Protein AF-A0A838MH02-F1 (afdb_monomer_lite)

Structure (mmCIF, N/CA/C/O backbone):
data_AF-A0A838MH02-F1
#
_entry.id   AF-A0A838MH02-F1
#
loop_
_atom_site.group_PDB
_atom_site.id
_atom_site.type_symbol
_atom_site.label_atom_id
_atom_site.label_alt_id
_atom_site.label_comp_id
_atom_site.label_asym_id
_atom_site.label_entity_id
_atom_site.label_seq_id
_atom_site.pdbx_PDB_ins_code
_atom_site.Cartn_x
_atom_site.Cartn_y
_atom_site.Cartn_z
_atom_site.occupancy
_atom_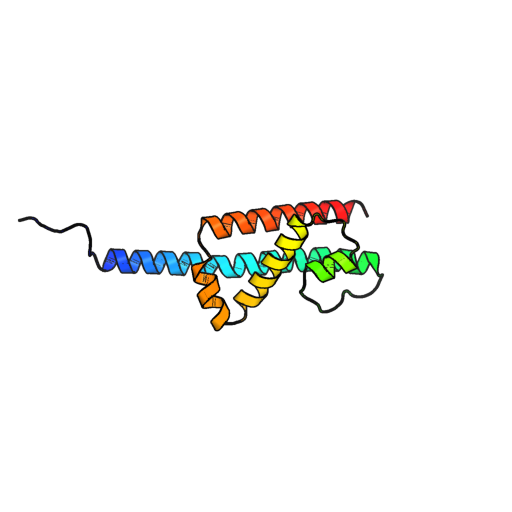site.B_iso_or_equiv
_atom_site.auth_seq_id
_atom_site.auth_comp_id
_atom_site.auth_asym_id
_atom_site.auth_atom_id
_atom_site.pdbx_PDB_model_num
ATOM 1 N N . MET A 1 1 ? 43.563 -6.288 -40.393 1.00 43.94 1 MET A N 1
ATOM 2 C CA . MET A 1 1 ? 43.308 -6.189 -38.936 1.00 43.94 1 MET A CA 1
ATOM 3 C C . MET A 1 1 ? 42.548 -4.903 -38.630 1.00 43.94 1 MET A C 1
ATOM 5 O O . MET A 1 1 ? 42.889 -3.865 -39.173 1.00 43.94 1 MET A O 1
ATOM 9 N N . SER A 1 2 ? 41.554 -4.997 -37.742 1.00 50.75 2 SER A N 1
ATOM 10 C CA . SER A 1 2 ? 40.758 -3.913 -37.134 1.00 50.75 2 SER A CA 1
ATOM 11 C C . SER A 1 2 ? 39.737 -3.167 -38.014 1.00 50.75 2 SER A C 1
ATOM 13 O O . SER A 1 2 ? 40.073 -2.336 -38.848 1.00 50.75 2 SER A O 1
ATOM 15 N N . LYS A 1 3 ? 38.455 -3.442 -37.744 1.00 36.81 3 LYS A N 1
ATOM 16 C CA . LYS A 1 3 ? 37.437 -2.449 -37.344 1.00 36.81 3 LYS A CA 1
ATOM 17 C C . LYS A 1 3 ? 36.197 -3.204 -36.847 1.00 36.81 3 LYS A C 1
ATOM 19 O O . LYS A 1 3 ? 35.158 -3.260 -37.491 1.00 36.81 3 LYS A O 1
ATOM 24 N N . TRP A 1 4 ? 36.334 -3.827 -35.674 1.00 37.66 4 TRP A N 1
ATOM 25 C CA . TRP A 1 4 ? 35.183 -4.224 -34.862 1.00 37.66 4 TRP A CA 1
ATOM 26 C C . TRP A 1 4 ? 34.572 -2.944 -34.290 1.00 37.66 4 TRP A C 1
ATOM 28 O O . TRP A 1 4 ? 34.994 -2.440 -33.252 1.00 37.66 4 TRP A O 1
ATOM 38 N N . THR A 1 5 ? 33.614 -2.375 -35.013 1.00 43.41 5 THR A N 1
ATOM 39 C CA . THR A 1 5 ? 32.820 -1.239 -34.554 1.00 43.41 5 THR A CA 1
ATOM 40 C C . THR A 1 5 ? 32.014 -1.649 -33.325 1.00 43.41 5 THR A C 1
ATOM 42 O O . THR A 1 5 ? 31.142 -2.522 -33.373 1.00 43.41 5 THR A O 1
ATOM 45 N N . ILE A 1 6 ? 32.331 -1.006 -32.207 1.00 52.16 6 ILE A N 1
ATOM 46 C CA . ILE A 1 6 ? 31.594 -1.032 -30.948 1.00 52.16 6 ILE A CA 1
ATOM 47 C C . ILE A 1 6 ? 30.184 -0.502 -31.246 1.00 52.16 6 ILE A C 1
ATOM 49 O O . ILE A 1 6 ? 29.985 0.698 -31.363 1.00 52.16 6 ILE A O 1
ATOM 53 N N . GLY A 1 7 ? 29.204 -1.386 -31.446 1.00 51.53 7 GLY A N 1
ATOM 54 C CA . GLY A 1 7 ? 27.826 -0.940 -31.694 1.00 51.53 7 GLY A CA 1
ATOM 55 C C . GLY A 1 7 ? 26.795 -2.026 -31.990 1.00 51.53 7 GLY A C 1
ATOM 56 O O . GLY A 1 7 ? 25.616 -1.822 -31.720 1.00 51.53 7 GLY A O 1
ATOM 57 N N . ASN A 1 8 ? 27.199 -3.203 -32.483 1.00 57.38 8 ASN A N 1
ATOM 58 C CA . ASN A 1 8 ? 26.223 -4.183 -32.978 1.00 57.38 8 ASN A CA 1
ATOM 59 C C . ASN A 1 8 ? 26.536 -5.640 -32.601 1.00 57.38 8 ASN A C 1
ATOM 61 O O . ASN A 1 8 ? 26.283 -6.549 -33.379 1.00 57.38 8 ASN A O 1
ATOM 65 N N . ASN A 1 9 ? 27.080 -5.886 -31.403 1.00 76.38 9 ASN A N 1
ATOM 66 C CA . ASN A 1 9 ? 27.297 -7.255 -30.928 1.00 76.38 9 ASN A CA 1
ATOM 67 C C . ASN A 1 9 ? 25.940 -7.899 -30.532 1.00 76.38 9 ASN A C 1
ATOM 69 O O . ASN A 1 9 ? 25.333 -7.466 -29.542 1.00 76.38 9 ASN A O 1
ATOM 73 N N . PRO A 1 10 ? 25.450 -8.919 -31.265 1.00 76.50 10 PRO A N 1
ATOM 74 C CA . PRO A 1 10 ? 24.146 -9.536 -31.016 1.00 76.50 10 PRO A CA 1
ATOM 75 C C . PRO A 1 10 ? 24.075 -10.227 -29.648 1.00 76.50 10 PRO A C 1
ATOM 77 O O . PRO A 1 10 ? 23.032 -10.175 -28.998 1.00 76.50 10 PRO A O 1
ATOM 80 N N . LEU A 1 11 ? 25.190 -10.764 -29.139 1.00 76.25 11 LEU A N 1
ATOM 81 C CA . LEU A 1 11 ? 25.261 -11.358 -27.800 1.00 76.25 11 LEU A CA 1
ATOM 82 C C . LEU A 1 11 ? 25.079 -10.303 -26.705 1.00 76.25 11 LEU A C 1
ATOM 84 O O . LEU A 1 11 ? 24.359 -10.548 -25.741 1.00 76.25 11 LEU A O 1
ATOM 88 N N . LYS A 1 12 ? 25.646 -9.096 -26.870 1.00 71.31 12 LYS A N 1
ATOM 89 C CA . LYS A 1 12 ? 25.397 -7.979 -25.936 1.00 71.31 12 LYS A CA 1
ATOM 90 C C . LYS A 1 12 ? 23.921 -7.567 -25.931 1.00 71.31 12 LYS A C 1
ATOM 92 O O . LYS A 1 12 ? 23.385 -7.301 -24.858 1.00 71.31 12 LYS A O 1
ATOM 97 N N . LYS A 1 13 ? 23.246 -7.559 -27.089 1.00 69.31 13 LYS A N 1
ATOM 98 C CA . LYS A 1 13 ? 21.795 -7.292 -27.181 1.00 69.31 13 LYS A CA 1
ATOM 99 C C . LYS A 1 13 ? 20.965 -8.383 -26.494 1.00 69.31 13 LYS A C 1
ATOM 101 O O . LYS A 1 13 ? 20.034 -8.054 -25.762 1.00 69.31 13 LYS A O 1
ATOM 106 N N . ILE A 1 14 ? 21.313 -9.657 -26.686 1.00 77.25 14 ILE A N 1
ATOM 107 C CA . ILE A 1 14 ? 20.639 -10.794 -26.037 1.00 77.25 14 ILE A CA 1
ATOM 108 C C . ILE A 1 14 ? 20.834 -10.741 -24.516 1.00 77.25 14 ILE A C 1
ATOM 110 O O . ILE A 1 14 ? 19.852 -10.774 -23.782 1.00 77.25 14 ILE A O 1
ATOM 114 N N . LEU A 1 15 ? 22.066 -10.558 -24.034 1.00 69.81 15 LEU A N 1
ATOM 115 C CA . LEU A 1 15 ? 22.373 -10.418 -22.604 1.00 69.81 15 LEU A CA 1
ATOM 116 C C . LEU A 1 15 ? 21.641 -9.237 -21.956 1.00 69.81 15 LEU A C 1
ATOM 118 O O . LEU A 1 15 ? 21.149 -9.354 -20.836 1.00 69.81 15 LEU A O 1
ATOM 122 N N . MET A 1 16 ? 21.537 -8.107 -22.657 1.00 68.00 16 MET A N 1
ATOM 123 C CA . MET A 1 16 ? 20.805 -6.937 -22.172 1.00 68.00 16 MET A CA 1
ATOM 124 C C . MET A 1 16 ? 19.297 -7.215 -22.070 1.00 68.00 16 MET A C 1
ATOM 126 O O . MET A 1 16 ? 18.683 -6.864 -21.064 1.00 68.00 16 MET A O 1
ATOM 130 N N . ARG A 1 17 ? 18.712 -7.920 -23.051 1.00 70.12 17 ARG A N 1
ATOM 131 C CA . ARG A 1 17 ? 17.310 -8.372 -23.002 1.00 70.12 17 ARG A CA 1
ATOM 132 C C . ARG A 1 17 ? 17.065 -9.391 -21.891 1.00 70.12 17 ARG A C 1
ATOM 134 O O . ARG A 1 17 ? 16.071 -9.270 -21.187 1.00 70.12 17 ARG A O 1
ATOM 141 N N . LEU A 1 18 ? 17.968 -10.352 -21.696 1.00 70.56 18 LEU A N 1
ATOM 142 C CA . LEU A 1 18 ? 17.864 -11.346 -20.623 1.00 70.56 18 LEU A CA 1
ATOM 143 C C . LEU A 1 18 ? 17.931 -10.688 -19.241 1.00 70.56 18 LEU A C 1
ATOM 145 O O . LEU A 1 18 ? 17.086 -10.973 -18.398 1.00 70.56 18 LEU A O 1
ATOM 149 N N . LYS A 1 19 ? 18.864 -9.748 -19.022 1.00 66.31 19 LYS A N 1
ATOM 150 C CA . LYS A 1 19 ? 18.922 -8.959 -17.778 1.00 66.31 19 LYS A CA 1
ATOM 151 C C . LYS A 1 19 ? 17.641 -8.157 -17.547 1.00 66.31 19 LYS A C 1
ATOM 153 O O . LYS A 1 19 ? 17.135 -8.142 -16.431 1.00 66.31 19 LYS A O 1
ATOM 158 N N . PHE A 1 20 ? 17.101 -7.530 -18.591 1.00 67.94 20 PHE A N 1
ATOM 159 C CA . PHE A 1 20 ? 15.838 -6.792 -18.524 1.00 67.94 20 PHE A CA 1
ATOM 160 C C . PHE A 1 20 ? 14.664 -7.701 -18.127 1.00 67.94 20 PHE A C 1
ATOM 162 O O . PHE A 1 20 ? 13.939 -7.377 -17.191 1.00 67.94 20 PHE A O 1
ATOM 169 N N . TYR A 1 21 ? 14.532 -8.875 -18.756 1.00 68.94 21 TYR A N 1
ATOM 170 C CA . TYR A 1 21 ? 13.507 -9.866 -18.410 1.00 68.94 21 TYR A CA 1
ATOM 171 C C . TYR A 1 21 ? 13.645 -10.390 -16.976 1.00 68.94 21 TYR A C 1
ATOM 173 O O . TYR A 1 21 ? 12.644 -10.477 -16.268 1.00 68.94 21 TYR A O 1
ATOM 181 N N . LEU A 1 22 ? 14.867 -10.698 -16.529 1.00 63.97 22 LEU A N 1
ATOM 182 C CA . LEU A 1 22 ? 15.115 -11.208 -15.178 1.00 63.97 22 LEU A CA 1
ATOM 183 C C . LEU A 1 22 ? 14.736 -10.173 -14.107 1.00 63.97 22 LEU A C 1
ATOM 185 O O . LEU A 1 22 ? 14.077 -10.507 -13.127 1.00 63.97 22 LEU A O 1
ATOM 189 N N . ILE A 1 23 ? 15.106 -8.906 -14.322 1.00 64.94 23 ILE A N 1
ATOM 190 C CA . ILE A 1 23 ? 14.772 -7.797 -13.420 1.00 64.94 23 ILE A CA 1
ATOM 191 C C . ILE A 1 23 ? 13.255 -7.606 -13.372 1.00 64.94 23 ILE A C 1
ATOM 193 O O . ILE A 1 23 ? 12.657 -7.598 -12.299 1.00 64.94 23 ILE A O 1
ATOM 197 N N . ILE A 1 24 ? 12.610 -7.526 -14.531 1.00 64.12 24 ILE A N 1
ATOM 198 C CA . ILE A 1 24 ? 11.171 -7.278 -14.636 1.00 64.12 24 ILE A CA 1
ATOM 199 C C . ILE A 1 24 ? 10.332 -8.411 -14.043 1.00 64.12 24 ILE A C 1
ATOM 201 O O . ILE A 1 24 ? 9.284 -8.155 -13.444 1.00 64.12 24 ILE A O 1
ATOM 205 N N . SER A 1 25 ? 10.800 -9.654 -14.168 1.00 68.75 25 SER A N 1
ATOM 206 C CA . SER A 1 25 ? 10.131 -10.818 -13.590 1.00 68.75 25 SER A CA 1
ATOM 207 C C . SER A 1 25 ? 10.035 -10.754 -12.061 1.00 68.75 25 SER A C 1
ATOM 209 O O . SER A 1 25 ? 9.152 -11.389 -11.492 1.00 68.75 25 SER A O 1
ATOM 211 N N . ILE A 1 26 ? 10.904 -9.986 -11.393 1.00 70.00 26 ILE A N 1
ATOM 212 C CA . ILE A 1 26 ? 10.945 -9.863 -9.926 1.00 70.00 26 ILE A CA 1
ATOM 213 C C . ILE A 1 26 ? 10.132 -8.651 -9.437 1.00 70.00 26 ILE A C 1
ATOM 215 O O . ILE A 1 26 ? 9.559 -8.675 -8.347 1.00 70.00 26 ILE A O 1
ATOM 219 N N . MET A 1 27 ? 10.024 -7.597 -10.251 1.00 76.75 27 MET A N 1
ATOM 220 C CA . MET A 1 27 ? 9.422 -6.320 -9.841 1.00 76.75 27 MET A CA 1
ATOM 221 C C . MET A 1 27 ? 7.906 -6.375 -9.650 1.00 76.75 27 MET A C 1
ATOM 223 O O . MET A 1 27 ? 7.389 -5.847 -8.667 1.00 76.75 27 MET A O 1
ATOM 227 N N . ILE A 1 28 ? 7.181 -7.017 -10.571 1.00 75.38 28 ILE A N 1
ATOM 228 C CA . ILE A 1 28 ? 5.717 -7.111 -10.472 1.00 75.38 28 ILE A CA 1
ATOM 229 C C . ILE A 1 28 ? 5.281 -7.882 -9.216 1.00 75.38 28 ILE A C 1
ATOM 231 O O . ILE A 1 28 ? 4.435 -7.362 -8.483 1.00 75.38 28 ILE A O 1
ATOM 235 N N . PRO A 1 29 ? 5.858 -9.062 -8.907 1.00 80.19 29 PRO A N 1
ATOM 236 C CA . PRO A 1 29 ? 5.578 -9.742 -7.648 1.00 80.19 29 PRO A CA 1
ATOM 237 C C . PRO A 1 29 ? 5.830 -8.855 -6.425 1.00 80.19 29 PRO A C 1
ATOM 239 O O . PRO A 1 29 ? 4.998 -8.825 -5.523 1.00 80.19 29 PRO A O 1
ATOM 242 N N . ALA A 1 30 ? 6.921 -8.082 -6.405 1.00 84.56 30 ALA A N 1
ATOM 243 C CA . ALA A 1 30 ? 7.241 -7.207 -5.277 1.00 84.56 30 ALA A CA 1
ATOM 244 C C . ALA A 1 30 ? 6.147 -6.154 -5.014 1.00 84.56 30 ALA A C 1
ATOM 246 O O . ALA A 1 30 ? 5.747 -5.955 -3.866 1.00 84.56 30 ALA A O 1
ATOM 247 N N . PHE A 1 31 ? 5.603 -5.528 -6.062 1.00 87.38 31 PHE A N 1
ATOM 248 C CA . PHE A 1 31 ? 4.476 -4.602 -5.911 1.00 87.38 31 PHE A CA 1
ATOM 249 C C . PHE A 1 31 ? 3.195 -5.288 -5.452 1.00 87.38 31 PHE A C 1
ATOM 251 O O . PHE A 1 31 ? 2.484 -4.745 -4.608 1.00 87.38 31 PHE A O 1
ATOM 258 N N . PHE A 1 32 ? 2.915 -6.483 -5.967 1.00 86.56 32 PHE A N 1
ATOM 259 C CA . PHE A 1 32 ? 1.750 -7.257 -5.553 1.00 86.56 32 PHE A CA 1
ATOM 260 C C . PHE A 1 32 ? 1.817 -7.634 -4.066 1.00 86.56 32 PHE A C 1
ATOM 262 O O . PHE A 1 32 ? 0.855 -7.424 -3.330 1.00 86.56 32 PHE A O 1
ATOM 269 N N . PHE A 1 33 ? 2.970 -8.104 -3.584 1.00 89.31 33 PHE A N 1
ATOM 270 C CA . PHE A 1 33 ? 3.161 -8.391 -2.160 1.00 89.31 33 PHE A CA 1
ATOM 271 C C . PHE A 1 33 ? 3.096 -7.130 -1.295 1.00 89.31 33 PHE A C 1
ATOM 273 O O . PHE A 1 33 ? 2.510 -7.165 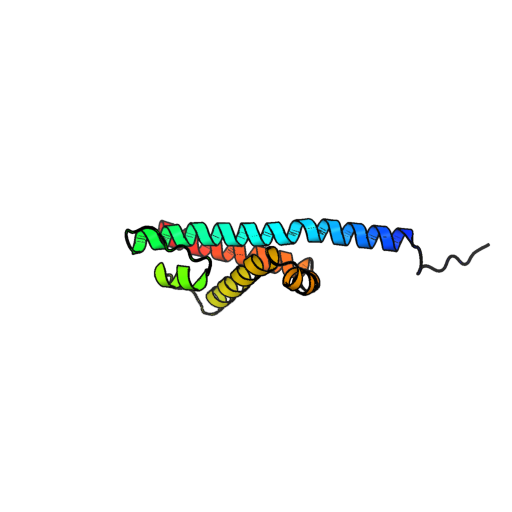-0.214 1.00 89.31 33 PHE A O 1
ATOM 280 N N . GLY A 1 34 ? 3.633 -6.007 -1.782 1.00 91.69 34 GLY A N 1
ATOM 281 C CA . GLY A 1 34 ? 3.505 -4.712 -1.117 1.00 91.69 34 GLY A CA 1
ATOM 282 C C . GLY A 1 34 ? 2.047 -4.272 -0.956 1.00 91.69 34 GLY A C 1
ATOM 283 O O . GLY A 1 34 ? 1.638 -3.860 0.129 1.00 91.69 34 GLY A O 1
ATOM 284 N N . HIS A 1 35 ? 1.243 -4.434 -2.009 1.00 92.81 35 HIS A N 1
ATOM 285 C CA . HIS A 1 35 ? -0.197 -4.201 -1.960 1.00 92.81 35 HIS A CA 1
ATOM 286 C C . HIS A 1 35 ? -0.890 -5.119 -0.944 1.00 92.81 35 HIS A C 1
ATOM 288 O O . HIS A 1 35 ? -1.616 -4.625 -0.087 1.00 92.81 35 HIS A O 1
ATOM 294 N N . LEU A 1 36 ? -0.624 -6.431 -0.977 1.00 92.56 36 LEU A N 1
ATOM 295 C CA . LEU A 1 36 ? -1.219 -7.386 -0.035 1.00 92.56 36 LEU A CA 1
ATOM 296 C C . LEU A 1 36 ? -0.861 -7.085 1.427 1.00 92.56 36 LEU A C 1
ATOM 298 O O . LEU A 1 36 ? -1.696 -7.266 2.313 1.00 92.56 36 LEU A O 1
ATOM 302 N N . ALA A 1 37 ? 0.368 -6.641 1.696 1.00 94.38 37 ALA A N 1
ATOM 303 C CA . ALA A 1 37 ? 0.793 -6.258 3.040 1.00 94.38 37 ALA A CA 1
ATOM 304 C C . ALA A 1 37 ? -0.017 -5.061 3.563 1.00 94.38 37 ALA A C 1
ATOM 306 O O . ALA A 1 37 ? -0.544 -5.115 4.677 1.00 94.38 37 ALA A O 1
ATOM 307 N N . LEU A 1 38 ? -0.174 -4.019 2.737 1.00 95.56 38 LEU A N 1
ATOM 308 C CA . LEU A 1 38 ? -1.010 -2.859 3.054 1.00 95.56 38 LEU A CA 1
ATOM 309 C C . LEU A 1 38 ? -2.488 -3.246 3.199 1.00 95.56 38 LEU A C 1
ATOM 311 O O . LEU A 1 38 ? -3.148 -2.822 4.143 1.00 95.56 38 LEU A O 1
ATOM 315 N N . GLU A 1 39 ? -3.005 -4.098 2.316 1.00 94.94 39 GLU A N 1
ATOM 316 C CA . GLU A 1 39 ? -4.391 -4.562 2.376 1.00 94.94 39 GLU A CA 1
ATOM 317 C C . GLU A 1 39 ? -4.683 -5.258 3.712 1.00 94.94 39 GLU A C 1
ATOM 319 O O . GLU A 1 39 ? -5.665 -4.936 4.380 1.00 94.94 39 GLU A O 1
ATOM 324 N N . LYS A 1 40 ? -3.806 -6.174 4.140 1.00 93.62 40 LYS A N 1
ATOM 325 C CA . LYS A 1 40 ? -3.975 -6.923 5.392 1.00 93.62 40 LYS A CA 1
ATOM 326 C C . LYS A 1 40 ? -3.978 -6.017 6.618 1.00 93.62 40 LYS A C 1
ATOM 328 O O . LYS A 1 40 ? -4.865 -6.155 7.460 1.00 93.62 40 LYS A O 1
ATOM 333 N N . ILE A 1 41 ? -3.025 -5.088 6.722 1.00 94.88 41 ILE A N 1
ATOM 334 C CA . ILE A 1 41 ? -2.942 -4.209 7.896 1.00 94.88 41 ILE A CA 1
ATOM 335 C C . ILE A 1 41 ? -4.132 -3.243 7.964 1.00 94.88 41 ILE A C 1
ATOM 337 O O . ILE A 1 41 ? -4.715 -3.061 9.034 1.00 94.88 41 ILE A O 1
ATOM 341 N N . ILE A 1 42 ? -4.571 -2.692 6.825 1.00 94.69 42 ILE A N 1
ATOM 342 C CA . ILE A 1 42 ? -5.744 -1.811 6.790 1.00 94.69 42 ILE A CA 1
ATOM 343 C C . ILE A 1 42 ? -7.017 -2.608 7.094 1.00 94.69 42 ILE A C 1
ATOM 345 O O . ILE A 1 42 ? -7.840 -2.147 7.880 1.00 94.69 42 ILE A O 1
ATOM 349 N N . LYS A 1 43 ? -7.181 -3.829 6.567 1.00 94.31 43 LYS A N 1
ATOM 350 C CA . LYS A 1 43 ? -8.323 -4.694 6.919 1.00 94.31 43 LYS A CA 1
ATOM 351 C C . LYS A 1 43 ? -8.357 -5.035 8.408 1.00 94.31 43 LYS A C 1
ATOM 353 O O . LYS A 1 43 ? -9.441 -5.041 8.987 1.00 94.31 43 LYS A O 1
ATOM 358 N N . GLY A 1 44 ? -7.201 -5.242 9.039 1.00 92.81 44 GLY A N 1
ATOM 359 C CA . GLY A 1 44 ? -7.102 -5.380 10.494 1.00 92.81 44 GLY A CA 1
ATOM 360 C C . GLY A 1 44 ? -7.663 -4.159 11.233 1.00 92.81 44 GLY A C 1
ATOM 361 O O . GLY A 1 44 ? -8.464 -4.309 12.155 1.00 92.81 44 GLY A O 1
ATOM 362 N N . LEU A 1 45 ? -7.322 -2.946 10.782 1.00 92.06 45 LEU A N 1
ATOM 363 C CA . LEU A 1 45 ? -7.892 -1.707 11.326 1.00 92.06 45 LEU A CA 1
ATOM 364 C C . LEU A 1 45 ? -9.392 -1.585 11.084 1.00 92.06 45 LEU A C 1
ATOM 366 O O . LEU A 1 45 ? -10.108 -1.158 11.985 1.00 92.06 45 LEU A O 1
ATOM 370 N N . VAL A 1 46 ? -9.872 -1.948 9.891 1.00 93.25 46 VAL A N 1
ATOM 371 C CA . VAL A 1 46 ? -11.307 -1.947 9.584 1.00 93.25 46 VAL A CA 1
ATOM 372 C C . VAL A 1 46 ? -12.032 -2.838 10.582 1.00 93.25 46 VAL A C 1
ATOM 374 O O . VAL A 1 46 ? -12.942 -2.355 11.242 1.00 93.25 46 VAL A O 1
ATOM 377 N N . ILE A 1 47 ? -11.593 -4.090 10.761 1.00 92.31 47 ILE A N 1
ATOM 378 C CA . ILE A 1 47 ? -12.206 -5.036 11.708 1.00 92.31 47 ILE A CA 1
ATOM 379 C C . ILE A 1 47 ? -12.229 -4.448 13.118 1.00 92.31 47 ILE A C 1
ATOM 381 O O . ILE A 1 47 ? -13.280 -4.446 13.754 1.00 92.31 47 ILE A O 1
ATOM 385 N N . LYS A 1 48 ? -11.112 -3.872 13.578 1.00 87.94 48 LYS A N 1
ATOM 386 C CA . LYS A 1 48 ? -11.031 -3.206 14.887 1.00 87.94 48 LYS A CA 1
ATOM 387 C C . LYS A 1 48 ? -11.993 -2.015 15.006 1.00 87.94 48 LYS A C 1
ATOM 389 O O . LYS A 1 48 ? -12.507 -1.746 16.085 1.00 87.94 48 LYS A O 1
ATOM 394 N N . GLN A 1 49 ? -12.253 -1.310 13.906 1.00 88.31 49 GLN A N 1
ATOM 395 C CA . GLN A 1 49 ? -13.102 -0.120 13.868 1.00 88.31 49 GLN A CA 1
ATOM 396 C C . GLN A 1 49 ? -14.604 -0.431 13.758 1.00 88.31 49 GLN A C 1
ATOM 398 O O . GLN A 1 49 ? -15.403 0.320 14.318 1.00 88.31 49 GLN A O 1
ATOM 403 N N . ILE A 1 50 ? -14.992 -1.477 13.016 1.00 88.12 50 ILE A N 1
ATOM 404 C CA . ILE A 1 50 ? -16.402 -1.827 12.743 1.00 88.12 50 ILE A CA 1
ATOM 405 C C . ILE A 1 50 ? -16.895 -3.056 13.522 1.00 88.12 50 ILE A C 1
ATOM 407 O O . ILE A 1 50 ? -18.083 -3.366 13.471 1.00 88.12 50 ILE A O 1
ATOM 411 N N . ASN A 1 51 ? -15.993 -3.764 14.208 1.00 85.38 51 ASN A N 1
ATOM 412 C CA . ASN A 1 51 ? -16.233 -5.005 14.952 1.00 85.38 51 ASN A CA 1
ATOM 413 C C . ASN A 1 51 ? -16.960 -6.099 14.139 1.00 85.38 51 ASN A C 1
ATOM 415 O O . ASN A 1 51 ? -17.774 -6.865 14.650 1.00 85.38 51 ASN A O 1
ATOM 419 N N . LYS A 1 52 ? -16.691 -6.130 12.831 1.00 86.06 52 LYS A N 1
ATOM 420 C CA . LYS A 1 52 ? -17.229 -7.067 11.836 1.00 86.06 52 LYS A CA 1
ATOM 421 C C . LYS A 1 52 ? -16.120 -7.426 10.854 1.00 86.06 52 LYS A C 1
ATOM 423 O O . LYS A 1 52 ? -15.121 -6.714 10.756 1.00 86.06 52 LYS A O 1
ATOM 428 N N . ALA A 1 53 ? -16.308 -8.511 10.106 1.00 85.62 53 ALA A N 1
ATOM 429 C CA . ALA A 1 53 ? -15.379 -8.895 9.048 1.00 85.62 53 ALA A CA 1
ATOM 430 C C . ALA A 1 53 ? -15.175 -7.740 8.051 1.00 85.62 53 ALA A C 1
ATOM 432 O O . ALA A 1 53 ? -16.137 -7.083 7.642 1.00 85.62 53 ALA A O 1
ATOM 433 N N . ALA A 1 54 ? -13.920 -7.492 7.664 1.00 89.12 54 ALA A N 1
ATOM 434 C CA . ALA A 1 54 ? -13.615 -6.487 6.655 1.00 89.12 54 ALA A CA 1
ATOM 435 C C . ALA A 1 54 ? -14.275 -6.858 5.315 1.00 89.12 54 ALA A C 1
ATOM 437 O O . ALA A 1 54 ? -14.302 -8.038 4.952 1.00 89.12 54 ALA A O 1
ATOM 438 N N . PRO A 1 55 ? -14.769 -5.873 4.547 1.00 87.69 55 PRO A N 1
ATOM 439 C CA . PRO A 1 55 ? -15.367 -6.140 3.250 1.00 87.69 55 PRO A CA 1
ATOM 440 C C . PRO A 1 55 ? -14.351 -6.747 2.275 1.00 87.69 55 PRO A C 1
ATOM 442 O O . PRO A 1 55 ? -13.149 -6.460 2.325 1.00 87.69 55 PRO A O 1
ATOM 445 N N . LEU A 1 56 ? -14.855 -7.559 1.342 1.00 88.12 56 LEU A N 1
ATOM 446 C CA . LEU A 1 56 ? -14.081 -8.198 0.272 1.00 88.12 56 LEU A CA 1
ATOM 447 C C . LEU A 1 56 ? -13.745 -7.204 -0.852 1.00 88.12 56 LEU A C 1
ATOM 449 O O . LEU A 1 56 ? -14.044 -7.422 -2.021 1.00 88.12 56 LEU A O 1
ATOM 453 N N . ILE A 1 57 ? -13.135 -6.081 -0.479 1.00 89.12 57 ILE A N 1
ATOM 454 C CA . ILE A 1 57 ? -12.616 -5.066 -1.394 1.00 89.12 57 ILE A CA 1
ATOM 455 C C . ILE A 1 57 ? -11.084 -5.067 -1.336 1.00 89.12 57 ILE A C 1
ATOM 457 O O . ILE A 1 57 ? -10.501 -5.376 -0.294 1.00 89.12 57 ILE A O 1
ATOM 461 N N . HIS A 1 58 ? -10.449 -4.718 -2.454 1.00 88.31 58 HIS A N 1
ATOM 462 C CA . HIS A 1 58 ? -8.988 -4.582 -2.584 1.00 88.31 58 HIS A CA 1
ATOM 463 C C . HIS A 1 58 ? -8.547 -3.123 -2.759 1.00 88.31 58 HIS A C 1
ATOM 465 O O . HIS A 1 58 ? -7.362 -2.829 -2.857 1.00 88.31 58 HIS A O 1
ATOM 471 N N . ASP A 1 59 ? -9.503 -2.198 -2.820 1.00 92.75 59 ASP A N 1
ATOM 472 C CA . ASP A 1 59 ? -9.235 -0.771 -2.932 1.00 92.75 59 ASP A CA 1
ATOM 473 C C . ASP A 1 59 ? -8.699 -0.243 -1.596 1.00 92.75 59 ASP A C 1
ATOM 475 O O . ASP A 1 59 ? -9.422 -0.181 -0.596 1.00 92.75 59 ASP A O 1
ATOM 479 N N . LEU A 1 60 ? -7.409 0.102 -1.582 1.00 94.50 60 LEU A N 1
ATOM 480 C CA . LEU A 1 60 ? -6.717 0.528 -0.370 1.00 94.50 60 LEU A CA 1
ATOM 481 C C . LEU A 1 60 ? -7.230 1.871 0.163 1.00 94.50 60 LEU A C 1
ATOM 483 O O . LEU A 1 60 ? -7.236 2.069 1.376 1.00 94.50 60 LEU A O 1
ATOM 487 N N . GLU A 1 61 ? -7.680 2.781 -0.704 1.00 95.38 61 GLU A N 1
ATOM 488 C CA . GLU A 1 61 ? -8.265 4.052 -0.272 1.00 95.38 61 GLU A CA 1
ATOM 489 C C . GLU A 1 61 ? -9.605 3.810 0.420 1.00 95.38 61 GLU A C 1
ATOM 491 O O . GLU A 1 61 ? -9.825 4.286 1.535 1.00 95.38 61 GLU A O 1
ATOM 496 N N . ARG A 1 62 ? -10.491 3.025 -0.199 1.00 93.38 62 ARG A N 1
ATOM 497 C CA . ARG A 1 62 ? -11.788 2.688 0.404 1.00 93.38 62 ARG A CA 1
ATOM 498 C C . ARG A 1 62 ? -11.616 1.959 1.733 1.00 93.38 62 ARG A C 1
ATOM 500 O O . ARG A 1 62 ? -12.324 2.263 2.690 1.00 93.38 62 ARG A O 1
ATOM 507 N N . LEU A 1 63 ? -10.658 1.035 1.821 1.00 94.62 63 LEU A N 1
ATOM 508 C CA . LEU A 1 63 ? -10.313 0.376 3.082 1.00 94.62 63 LEU A CA 1
ATOM 509 C C . LEU A 1 63 ? -9.800 1.376 4.127 1.00 94.62 63 LEU A C 1
ATOM 511 O O . LEU A 1 63 ? -10.192 1.285 5.290 1.00 94.62 63 LEU A O 1
ATOM 515 N N . ALA A 1 64 ? -8.970 2.346 3.734 1.00 93.50 64 ALA A N 1
ATOM 516 C CA . ALA A 1 64 ? -8.463 3.369 4.645 1.00 93.50 64 ALA A CA 1
ATOM 517 C C . ALA A 1 64 ? -9.583 4.272 5.187 1.00 93.50 64 ALA A C 1
ATOM 519 O O . ALA A 1 64 ? -9.604 4.566 6.385 1.00 93.50 64 ALA A O 1
ATOM 520 N N . LEU A 1 65 ? -10.553 4.636 4.343 1.00 93.31 65 LEU A N 1
ATOM 521 C CA . LEU A 1 65 ? -11.748 5.379 4.753 1.00 93.31 65 LEU A CA 1
ATOM 522 C C . LEU A 1 65 ? -12.580 4.588 5.773 1.00 93.31 65 LEU A C 1
ATOM 524 O O . LEU A 1 65 ? -12.946 5.121 6.820 1.00 93.31 65 LEU A O 1
ATOM 528 N N . LEU A 1 66 ? -12.820 3.297 5.521 1.00 92.38 66 LEU A N 1
ATOM 529 C CA . LEU A 1 66 ? -13.541 2.420 6.454 1.00 92.38 66 LEU A CA 1
ATOM 530 C C . LEU A 1 66 ? -12.804 2.243 7.789 1.00 92.38 66 LEU A C 1
ATOM 532 O O . LEU A 1 66 ? -13.433 2.170 8.844 1.00 92.38 66 LEU A O 1
ATOM 536 N N . ALA A 1 67 ? -11.472 2.214 7.756 1.00 91.62 67 ALA A N 1
ATOM 537 C CA . ALA A 1 67 ? -10.623 2.163 8.943 1.00 91.62 67 ALA A CA 1
ATOM 538 C C . ALA A 1 67 ? -10.574 3.499 9.716 1.00 91.62 67 ALA A C 1
ATOM 540 O O . ALA A 1 67 ? -9.960 3.562 10.790 1.00 91.62 67 ALA A O 1
ATOM 541 N N . LYS A 1 68 ? -11.199 4.562 9.180 1.00 91.94 68 LYS A N 1
ATOM 542 C CA . LYS A 1 68 ? -11.098 5.946 9.667 1.00 91.94 68 LYS A CA 1
ATOM 543 C C . LYS A 1 68 ? -9.636 6.361 9.860 1.00 91.94 68 LYS A C 1
ATOM 545 O O . LYS A 1 68 ? -9.252 6.867 10.915 1.00 91.94 68 LYS A O 1
ATOM 550 N N . LEU A 1 69 ? -8.798 6.044 8.872 1.00 91.38 69 LEU A N 1
ATOM 551 C CA . LEU A 1 69 ? -7.402 6.453 8.858 1.00 91.38 69 LEU A CA 1
ATOM 552 C C . LEU A 1 69 ? -7.292 7.905 8.395 1.00 91.38 69 LEU A C 1
ATOM 554 O O . LEU A 1 69 ? -7.651 8.239 7.272 1.00 91.38 69 LEU A O 1
ATOM 558 N N . GLU A 1 70 ? -6.721 8.750 9.245 1.00 91.06 70 GLU A N 1
ATOM 559 C CA . GLU A 1 70 ? -6.298 10.095 8.855 1.00 91.06 70 GLU A CA 1
ATOM 560 C C . GLU A 1 70 ? -4.989 9.991 8.068 1.00 91.06 70 GLU A C 1
ATOM 562 O O . GLU A 1 70 ? -3.923 9.763 8.655 1.00 91.06 70 GLU A O 1
ATOM 567 N N . LEU A 1 71 ? -5.085 10.097 6.745 1.00 92.88 71 LEU A N 1
ATOM 568 C CA . LEU A 1 71 ? -3.965 10.085 5.807 1.00 92.88 71 LEU A CA 1
ATOM 569 C C . LEU A 1 71 ? -3.921 11.411 5.048 1.00 92.88 71 LEU A C 1
ATOM 571 O O . LEU A 1 71 ? -4.960 12.027 4.819 1.00 92.88 71 LEU A O 1
ATOM 575 N N . SER A 1 72 ? -2.727 11.837 4.634 1.00 95.31 72 SER A N 1
ATOM 576 C CA . SER A 1 72 ? -2.600 12.996 3.747 1.00 95.31 72 SER A CA 1
ATOM 577 C C . SER A 1 72 ? -3.114 12.676 2.339 1.00 95.31 72 SER A C 1
ATOM 579 O O . SER A 1 72 ? -3.149 11.516 1.919 1.00 95.31 72 SER A O 1
ATOM 581 N N . GLU A 1 73 ? -3.455 13.708 1.566 1.00 94.69 73 GLU A N 1
ATOM 582 C CA . GLU A 1 73 ? -3.861 13.550 0.161 1.00 94.69 73 GLU A CA 1
ATOM 583 C C . GLU A 1 73 ? -2.800 12.815 -0.673 1.00 94.69 73 GLU A C 1
ATOM 585 O O . GLU A 1 73 ? -3.119 11.972 -1.513 1.00 94.69 73 GLU A O 1
ATOM 590 N N . GLU A 1 74 ? -1.520 13.080 -0.399 1.00 95.06 74 GLU A N 1
ATOM 591 C CA . GLU A 1 74 ? -0.400 12.399 -1.048 1.00 95.06 74 GLU A CA 1
ATOM 592 C C . GLU A 1 74 ? -0.377 10.899 -0.716 1.00 95.06 74 GLU A C 1
ATOM 594 O O . GLU A 1 74 ? -0.242 10.063 -1.612 1.00 95.06 74 GLU A O 1
ATOM 599 N N . GLN A 1 75 ? -0.593 10.532 0.549 1.00 95.00 75 GLN A N 1
ATOM 600 C CA . GLN A 1 75 ? -0.681 9.130 0.962 1.00 95.00 75 GLN A CA 1
ATOM 601 C C . GLN A 1 75 ? -1.864 8.418 0.296 1.00 95.00 75 GLN A C 1
ATOM 603 O O . GLN A 1 75 ? -1.707 7.293 -0.181 1.00 95.00 75 GLN A O 1
ATOM 608 N N . ILE A 1 76 ? -3.022 9.075 0.190 1.00 95.06 76 ILE A N 1
ATOM 609 C CA . ILE A 1 76 ? -4.195 8.534 -0.513 1.00 95.06 76 ILE A CA 1
ATOM 610 C C . ILE A 1 76 ? -3.876 8.305 -1.996 1.00 95.06 76 ILE A C 1
ATOM 612 O O . ILE A 1 76 ? -4.154 7.233 -2.540 1.00 95.06 76 ILE A O 1
ATOM 616 N N . LYS A 1 77 ? -3.216 9.266 -2.651 1.00 95.00 77 LYS A N 1
ATOM 617 C CA . LYS A 1 77 ? -2.772 9.126 -4.045 1.00 95.00 77 LYS A CA 1
ATOM 618 C C . LYS A 1 77 ? -1.823 7.939 -4.226 1.00 95.00 77 LYS A C 1
ATOM 620 O O . LYS A 1 77 ? -1.918 7.214 -5.222 1.00 95.00 77 LYS A O 1
ATOM 625 N N . HIS A 1 78 ? -0.931 7.705 -3.266 1.00 95.12 78 HIS A N 1
ATOM 626 C CA . HIS A 1 78 ? -0.065 6.532 -3.273 1.00 95.12 78 HIS A CA 1
ATOM 627 C C . HIS A 1 78 ? -0.843 5.223 -3.102 1.00 95.12 78 HIS A C 1
ATOM 629 O O . HIS A 1 78 ? -0.583 4.284 -3.851 1.00 95.12 78 HIS A O 1
ATOM 635 N N . LEU A 1 79 ? -1.834 5.158 -2.206 1.00 94.38 79 LEU A N 1
ATOM 636 C CA . LEU A 1 79 ? -2.690 3.974 -2.050 1.00 94.38 79 LEU A CA 1
ATOM 637 C C . LEU A 1 79 ? -3.450 3.626 -3.340 1.00 94.38 79 LEU A C 1
ATOM 639 O O . LEU A 1 79 ? -3.502 2.450 -3.714 1.00 94.38 79 LEU A O 1
ATOM 643 N N . ARG A 1 80 ? -3.968 4.631 -4.059 1.00 92.94 80 ARG A N 1
ATOM 644 C CA . ARG A 1 80 ? -4.579 4.443 -5.389 1.00 92.94 80 ARG A CA 1
ATOM 645 C C . ARG A 1 80 ? -3.577 3.851 -6.379 1.00 92.94 80 ARG A C 1
ATOM 647 O O . ARG A 1 80 ? -3.820 2.797 -6.954 1.00 92.94 80 ARG A O 1
ATOM 654 N N . THR A 1 81 ? -2.398 4.465 -6.471 1.00 90.75 81 THR A N 1
ATOM 655 C CA . THR A 1 81 ? -1.316 4.018 -7.364 1.00 90.75 81 THR A CA 1
ATOM 656 C C . THR A 1 81 ? -0.903 2.564 -7.083 1.00 90.75 81 THR A C 1
ATOM 658 O O . THR A 1 81 ? -0.725 1.770 -8.002 1.00 90.75 81 THR A O 1
ATOM 661 N N . ILE A 1 82 ? -0.791 2.181 -5.808 1.00 91.00 82 ILE A N 1
ATOM 662 C CA . ILE A 1 82 ? -0.440 0.812 -5.401 1.00 91.00 82 ILE A CA 1
ATOM 663 C C . ILE A 1 82 ? -1.572 -0.178 -5.719 1.00 91.00 82 ILE A C 1
ATOM 665 O O . ILE A 1 82 ? -1.310 -1.325 -6.083 1.00 91.00 82 ILE A O 1
ATOM 669 N N . THR A 1 83 ? -2.832 0.250 -5.611 1.00 89.69 83 THR A N 1
ATOM 670 C CA . THR A 1 83 ? -3.995 -0.557 -6.016 1.00 89.69 83 THR A CA 1
ATOM 671 C C . THR A 1 83 ? -3.963 -0.846 -7.519 1.00 89.69 83 THR A C 1
ATOM 673 O O . THR A 1 83 ? -4.159 -1.994 -7.925 1.00 89.69 83 THR A O 1
ATOM 676 N N . ASP A 1 84 ? -3.596 0.142 -8.339 1.00 85.50 84 ASP A N 1
ATOM 677 C CA . ASP A 1 84 ? -3.447 -0.035 -9.789 1.00 85.50 84 ASP A CA 1
ATOM 678 C C . ASP A 1 84 ? -2.366 -1.069 -10.135 1.00 85.50 84 ASP A C 1
ATOM 680 O O . ASP A 1 84 ? -2.536 -1.866 -11.061 1.00 85.50 84 ASP A O 1
ATOM 684 N N . PHE A 1 85 ? -1.274 -1.132 -9.362 1.00 79.81 85 PHE A N 1
ATOM 685 C CA . PHE A 1 85 ? -0.213 -2.128 -9.563 1.00 79.81 85 PHE A CA 1
ATOM 686 C C . PHE A 1 85 ? -0.722 -3.564 -9.370 1.00 79.81 85 PHE A C 1
ATOM 688 O O . PHE A 1 85 ? -0.360 -4.464 -10.131 1.00 79.81 85 PHE A O 1
ATOM 695 N N . SER A 1 86 ? -1.599 -3.778 -8.385 1.00 76.69 86 SER A N 1
ATOM 696 C CA . SER A 1 86 ? -2.241 -5.073 -8.119 1.00 76.69 86 SER A CA 1
ATOM 697 C C . SER A 1 86 ? -3.168 -5.510 -9.2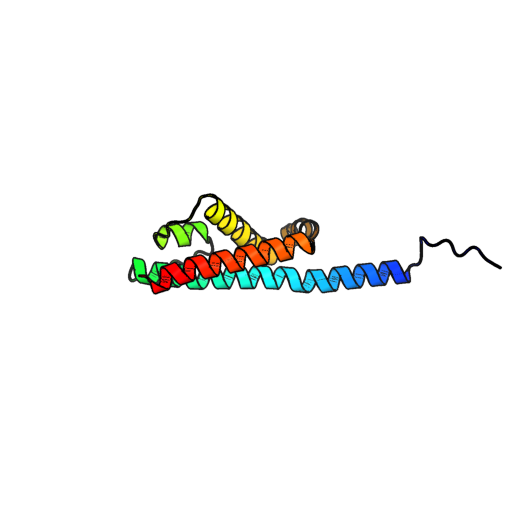61 1.00 76.69 86 SER A C 1
ATOM 699 O O . SER A 1 86 ? -3.296 -6.700 -9.558 1.00 76.69 86 SER A O 1
ATOM 701 N N . ILE A 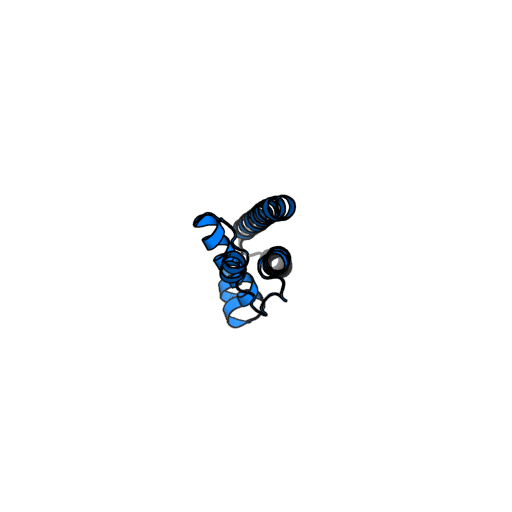1 87 ? -3.803 -4.560 -9.952 1.00 73.69 87 ILE A N 1
ATOM 702 C CA . ILE A 1 87 ? -4.621 -4.826 -11.146 1.00 73.69 87 ILE A CA 1
ATOM 703 C C . ILE A 1 87 ? -3.716 -5.129 -12.349 1.00 73.69 87 ILE A C 1
ATOM 705 O O . ILE A 1 87 ? -3.918 -6.129 -13.039 1.00 73.69 87 ILE A O 1
ATOM 709 N N . ALA A 1 88 ? -2.670 -4.327 -12.561 1.00 70.62 88 ALA A N 1
ATOM 710 C CA . ALA A 1 88 ? -1.729 -4.488 -13.670 1.00 70.62 88 ALA A CA 1
ATOM 711 C C . ALA A 1 88 ? -0.953 -5.816 -13.631 1.00 70.62 88 ALA A C 1
ATOM 713 O O . ALA A 1 88 ? -0.623 -6.372 -14.678 1.00 70.62 88 ALA A O 1
ATOM 714 N N . GLY A 1 89 ? -0.692 -6.361 -12.438 1.00 64.75 89 GLY A N 1
ATOM 715 C CA . GLY A 1 89 ? -0.081 -7.682 -12.282 1.00 64.75 89 GLY A CA 1
ATOM 716 C C . GLY A 1 89 ? -0.972 -8.846 -12.741 1.00 64.75 89 GLY A C 1
ATOM 717 O O . GLY A 1 89 ? -0.443 -9.906 -13.079 1.00 64.75 89 GLY A O 1
ATOM 718 N N . ARG A 1 90 ? -2.301 -8.650 -12.782 1.00 67.56 90 ARG A N 1
ATOM 719 C CA . ARG A 1 90 ? -3.304 -9.698 -13.048 1.00 67.56 90 ARG A CA 1
ATOM 720 C C . ARG A 1 90 ? -3.780 -9.770 -14.504 1.00 67.56 90 ARG A C 1
ATOM 722 O O . ARG A 1 90 ? -4.159 -10.852 -14.938 1.00 67.56 90 ARG A O 1
ATOM 729 N N . TYR A 1 91 ? -3.715 -8.678 -15.272 1.00 66.75 91 TYR A N 1
ATOM 730 C CA . TYR A 1 91 ? -4.203 -8.629 -16.661 1.00 66.75 91 TYR A CA 1
ATOM 731 C C . TYR A 1 91 ? -3.072 -8.389 -17.666 1.00 66.75 91 TYR A C 1
ATOM 733 O O . TYR A 1 91 ? -2.404 -7.358 -17.618 1.00 66.75 91 TYR A O 1
ATOM 741 N N . SER A 1 92 ? -2.880 -9.324 -18.603 1.00 59.25 92 SER A N 1
ATOM 742 C CA . SER A 1 92 ? -1.779 -9.353 -19.586 1.00 59.25 92 SER A CA 1
ATOM 743 C C . SER A 1 92 ? -1.668 -8.097 -20.463 1.00 59.25 92 SER A C 1
ATOM 745 O O . SER A 1 92 ? -0.556 -7.662 -20.762 1.00 59.25 92 SER A O 1
ATOM 747 N N . GLU A 1 93 ? -2.789 -7.487 -20.841 1.00 60.06 93 GLU A N 1
ATOM 748 C CA . GLU A 1 93 ? -2.827 -6.295 -21.703 1.00 60.06 93 GLU A CA 1
ATOM 749 C C . GLU A 1 93 ? -2.344 -5.034 -20.969 1.00 60.06 93 GLU A C 1
ATOM 751 O O . GLU A 1 93 ? -1.543 -4.251 -21.484 1.00 60.06 93 GLU A O 1
ATOM 756 N N . ILE A 1 94 ? -2.753 -4.884 -19.707 1.00 60.69 94 ILE A N 1
ATOM 757 C CA . ILE A 1 94 ? -2.316 -3.796 -18.820 1.00 60.69 94 ILE A CA 1
ATOM 758 C C . ILE A 1 94 ? -0.843 -3.996 -18.438 1.00 60.69 94 ILE A C 1
ATOM 760 O O . ILE A 1 94 ? -0.069 -3.037 -18.358 1.00 60.69 94 ILE A O 1
ATOM 764 N N . LYS A 1 95 ? -0.434 -5.259 -18.286 1.00 63.88 95 LYS A N 1
ATOM 765 C CA . LYS A 1 95 ? 0.923 -5.688 -17.943 1.00 63.88 95 LYS A CA 1
ATOM 766 C C . LYS A 1 95 ? 1.973 -5.120 -18.900 1.00 63.88 95 LYS A C 1
ATOM 768 O O . LYS A 1 95 ? 3.008 -4.653 -18.439 1.00 63.88 95 LYS A O 1
ATOM 773 N N . TYR A 1 96 ? 1.710 -5.081 -20.211 1.00 66.25 96 TYR A N 1
ATOM 774 C CA . TYR A 1 96 ? 2.679 -4.584 -21.200 1.00 66.25 96 TYR A CA 1
ATOM 775 C C . TYR A 1 96 ? 2.960 -3.079 -21.074 1.00 66.25 96 TYR A C 1
ATOM 777 O O . TYR A 1 96 ? 4.118 -2.653 -21.059 1.00 66.25 96 TYR A O 1
ATOM 785 N N . ASN A 1 97 ? 1.915 -2.262 -20.930 1.00 68.62 97 ASN A N 1
ATOM 786 C CA . ASN A 1 97 ? 2.079 -0.819 -20.739 1.00 68.62 97 ASN A CA 1
ATOM 787 C C . ASN A 1 97 ? 2.656 -0.487 -19.360 1.00 68.62 97 ASN A C 1
ATOM 789 O O . ASN A 1 97 ? 3.419 0.470 -19.220 1.00 68.62 97 ASN A O 1
ATOM 793 N N . PHE A 1 98 ? 2.340 -1.302 -18.355 1.00 70.31 98 PHE A N 1
ATOM 794 C CA . PHE A 1 98 ? 2.930 -1.193 -17.030 1.00 70.31 98 PHE A CA 1
ATOM 795 C C . PHE A 1 98 ? 4.425 -1.545 -17.036 1.00 70.31 98 PHE A C 1
ATOM 797 O O . PHE A 1 98 ? 5.231 -0.803 -16.479 1.00 70.31 98 PHE A O 1
ATOM 804 N N . TYR A 1 99 ? 4.829 -2.584 -17.774 1.00 68.56 99 TYR A N 1
ATOM 805 C CA . TYR A 1 99 ? 6.234 -2.964 -17.932 1.00 68.56 99 TYR A CA 1
ATOM 806 C C . TYR A 1 99 ? 7.106 -1.849 -18.502 1.00 68.56 99 TYR A C 1
ATOM 808 O O . TYR A 1 99 ? 8.244 -1.689 -18.069 1.00 68.56 99 TYR A O 1
ATOM 816 N N . LYS A 1 100 ? 6.578 -1.038 -19.426 1.00 70.62 100 LYS A N 1
ATOM 817 C CA . LYS A 1 100 ? 7.314 0.121 -19.957 1.00 70.62 100 LYS A CA 1
ATOM 818 C C . LYS A 1 100 ? 7.590 1.193 -18.899 1.00 70.62 100 LYS A C 1
ATOM 820 O O . LYS A 1 100 ? 8.538 1.954 -19.054 1.00 70.62 100 LYS A O 1
ATOM 825 N N . LYS A 1 101 ? 6.775 1.262 -17.841 1.00 73.31 101 LYS A N 1
ATOM 826 C CA . LYS A 1 101 ? 6.931 2.216 -16.732 1.00 73.31 101 LYS A CA 1
ATOM 827 C C . LYS A 1 101 ? 7.823 1.680 -15.609 1.00 73.31 101 LYS A C 1
ATOM 829 O O . LYS A 1 101 ? 8.405 2.476 -14.878 1.00 73.31 101 LYS A O 1
ATOM 834 N N . CYS A 1 102 ? 7.947 0.359 -15.466 1.00 74.38 102 CYS A N 1
ATOM 835 C CA . CYS A 1 102 ? 8.770 -0.284 -14.440 1.00 74.38 102 CYS A CA 1
ATOM 836 C C . CYS A 1 102 ? 10.272 -0.178 -14.749 1.00 74.38 102 CYS A C 1
ATOM 838 O O . CYS A 1 102 ? 10.916 -1.159 -15.118 1.00 74.38 102 CYS A O 1
ATOM 840 N N . THR A 1 103 ? 10.847 1.013 -14.574 1.00 82.06 103 THR A N 1
ATOM 841 C CA . THR A 1 103 ? 12.305 1.166 -14.476 1.00 82.06 103 THR A CA 1
ATOM 842 C C . THR A 1 103 ? 12.793 0.750 -13.088 1.00 82.06 103 THR A C 1
ATOM 844 O O . THR A 1 103 ? 12.008 0.623 -12.137 1.00 82.06 103 THR A O 1
ATOM 847 N N . LYS A 1 104 ? 14.110 0.551 -12.959 1.00 80.75 104 LYS A N 1
ATOM 848 C CA . LYS A 1 104 ? 14.755 0.309 -11.665 1.00 80.75 104 LYS A CA 1
ATOM 849 C C . LYS A 1 104 ? 14.434 1.430 -10.674 1.00 80.75 104 LYS A C 1
ATOM 851 O O . LYS A 1 104 ? 13.925 1.131 -9.596 1.00 80.75 104 LYS A O 1
ATOM 856 N N . GLU A 1 105 ? 14.618 2.695 -11.068 1.00 85.31 105 GLU A N 1
ATOM 857 C CA . GLU A 1 105 ? 14.350 3.826 -10.171 1.00 85.31 105 GLU A CA 1
ATOM 858 C C . GLU A 1 105 ? 12.865 3.932 -9.815 1.00 85.31 105 GLU A C 1
ATOM 860 O O . GLU A 1 105 ? 12.520 4.178 -8.659 1.00 85.31 105 GLU A O 1
ATOM 865 N N . TYR A 1 106 ? 11.971 3.709 -10.787 1.00 86.00 106 TYR A N 1
ATOM 866 C CA . TYR A 1 106 ? 10.531 3.726 -10.534 1.00 86.00 106 TYR A CA 1
ATOM 867 C C . TYR A 1 106 ? 10.146 2.679 -9.488 1.00 86.00 106 TYR A C 1
ATOM 869 O O . TYR A 1 106 ? 9.353 2.953 -8.587 1.00 86.00 106 TYR A O 1
ATOM 877 N N . THR A 1 107 ? 10.730 1.487 -9.577 1.00 85.25 107 THR A N 1
ATOM 878 C CA . THR A 1 107 ? 10.420 0.402 -8.649 1.00 85.25 107 THR A CA 1
ATOM 879 C C . THR A 1 107 ? 10.969 0.651 -7.261 1.00 85.25 107 THR A C 1
ATOM 881 O O . THR A 1 107 ? 10.222 0.541 -6.293 1.00 85.25 107 THR A O 1
ATOM 884 N N . GLU A 1 108 ? 12.227 1.062 -7.148 1.00 88.69 108 GLU A N 1
ATOM 885 C CA . GLU A 1 108 ? 12.835 1.399 -5.858 1.00 88.69 108 GLU A CA 1
ATOM 886 C C . GLU A 1 108 ? 12.071 2.529 -5.156 1.00 88.69 108 GLU A C 1
ATOM 888 O O . GLU A 1 108 ? 11.765 2.423 -3.966 1.00 88.69 108 GLU A O 1
ATOM 893 N N . LYS A 1 109 ? 11.665 3.564 -5.904 1.00 91.88 109 LYS A N 1
ATOM 894 C CA . LYS A 1 109 ? 10.841 4.661 -5.383 1.00 91.88 109 LYS A CA 1
ATOM 895 C C . LYS A 1 109 ? 9.508 4.158 -4.830 1.00 91.88 109 LYS A C 1
ATOM 897 O O . LYS A 1 109 ? 9.141 4.500 -3.709 1.00 91.88 109 LYS A O 1
ATOM 902 N N . ASN A 1 110 ? 8.780 3.350 -5.597 1.00 90.94 110 ASN A N 1
ATOM 903 C CA . ASN A 1 110 ? 7.465 2.866 -5.178 1.00 90.94 110 ASN A CA 1
ATOM 904 C C . ASN A 1 110 ? 7.553 1.855 -4.024 1.00 90.94 110 ASN A C 1
ATOM 906 O O . ASN A 1 110 ? 6.717 1.895 -3.126 1.00 90.94 110 ASN A O 1
ATOM 910 N N . LEU A 1 111 ? 8.580 1.000 -3.983 1.00 91.44 111 LEU A N 1
AT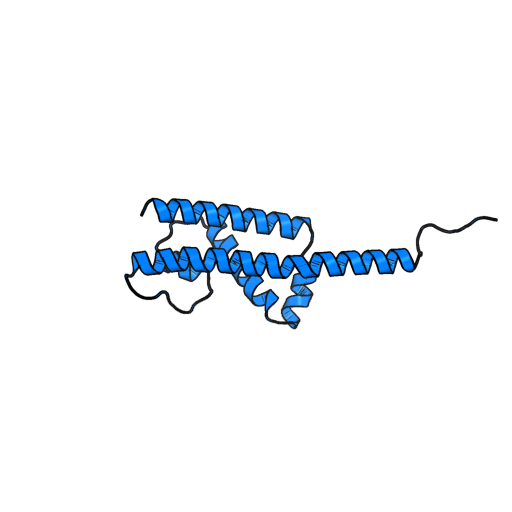OM 911 C CA . LEU A 1 111 ? 8.814 0.106 -2.842 1.00 91.44 111 LEU A CA 1
ATOM 912 C C . LEU A 1 111 ? 9.130 0.885 -1.561 1.00 91.44 111 LEU A C 1
ATOM 914 O O . LEU A 1 111 ? 8.645 0.523 -0.489 1.00 91.44 111 LEU A O 1
ATOM 918 N N . LYS A 1 112 ? 9.890 1.982 -1.667 1.00 94.69 112 LYS A N 1
ATOM 919 C CA . LYS A 1 112 ? 10.133 2.887 -0.539 1.00 94.69 112 LYS A CA 1
ATOM 920 C C . LYS A 1 112 ? 8.827 3.504 -0.027 1.00 94.69 112 LYS A C 1
ATOM 922 O O . LYS A 1 112 ? 8.572 3.438 1.171 1.00 94.69 112 LYS A O 1
ATOM 927 N N . ILE A 1 113 ? 7.972 3.995 -0.926 1.00 95.69 113 ILE A N 1
ATOM 928 C CA . ILE A 1 113 ? 6.649 4.545 -0.580 1.00 95.69 113 ILE A CA 1
ATOM 929 C C . ILE A 1 113 ? 5.773 3.494 0.119 1.00 95.69 113 ILE A C 1
ATOM 931 O O . ILE A 1 113 ? 5.188 3.776 1.162 1.00 95.69 113 ILE A O 1
ATOM 935 N N . ILE A 1 114 ? 5.707 2.268 -0.415 1.00 95.19 114 ILE A N 1
ATOM 936 C CA . ILE A 1 114 ? 4.951 1.160 0.196 1.00 95.19 114 ILE A CA 1
ATOM 937 C C . ILE A 1 114 ? 5.435 0.906 1.627 1.00 95.19 114 ILE A C 1
ATOM 939 O O . ILE A 1 114 ? 4.621 0.784 2.543 1.00 95.19 114 ILE A O 1
ATOM 943 N N . LYS A 1 115 ? 6.757 0.860 1.832 1.00 95.44 115 LYS A N 1
ATOM 944 C CA . LYS A 1 115 ? 7.359 0.662 3.154 1.00 95.44 115 LYS A CA 1
ATOM 945 C C . LYS A 1 115 ? 7.002 1.797 4.118 1.00 95.44 115 LYS A C 1
ATOM 947 O O . LYS A 1 115 ? 6.624 1.533 5.255 1.00 95.44 115 LYS A O 1
ATOM 952 N N . GLU A 1 116 ? 7.113 3.048 3.681 1.00 96.38 116 GLU A N 1
ATOM 953 C CA . GLU A 1 116 ? 6.798 4.223 4.502 1.00 96.38 116 GLU A CA 1
ATOM 954 C C . GLU A 1 116 ? 5.316 4.267 4.896 1.00 96.38 116 GLU A C 1
ATOM 956 O O . GLU A 1 116 ? 4.997 4.505 6.063 1.00 96.38 116 GLU A O 1
ATOM 961 N N . LEU A 1 117 ? 4.415 3.958 3.959 1.00 96.06 117 LEU A N 1
ATOM 962 C CA . LEU A 1 117 ? 2.984 3.828 4.231 1.00 96.06 117 LEU A CA 1
ATOM 963 C C . LEU A 1 117 ? 2.696 2.715 5.235 1.00 96.06 117 LEU A C 1
ATOM 965 O O . LEU A 1 117 ? 1.947 2.940 6.183 1.00 96.06 117 LEU A O 1
ATOM 969 N N . PHE A 1 118 ? 3.310 1.543 5.062 1.00 95.44 118 PHE A N 1
ATOM 970 C CA . PHE A 1 118 ? 3.122 0.419 5.975 1.00 95.44 118 PHE A CA 1
ATOM 971 C C . PHE A 1 118 ? 3.508 0.805 7.406 1.00 95.44 118 PHE A C 1
ATOM 973 O O . PHE A 1 118 ? 2.699 0.657 8.317 1.00 95.44 118 PHE A O 1
ATOM 980 N N . LEU A 1 119 ? 4.693 1.396 7.591 1.00 94.94 119 LEU A N 1
ATOM 981 C CA . LEU A 1 119 ? 5.160 1.858 8.901 1.00 94.94 119 LEU A CA 1
ATOM 982 C C . LEU A 1 119 ? 4.260 2.955 9.490 1.00 94.94 119 LEU A C 1
ATOM 984 O O . LEU A 1 119 ? 4.037 3.000 10.699 1.00 94.94 119 LEU A O 1
ATOM 988 N N . CYS A 1 120 ? 3.737 3.860 8.658 1.00 93.62 120 CYS A N 1
ATOM 989 C CA . CYS A 1 120 ? 2.805 4.895 9.104 1.00 93.62 120 CYS A CA 1
ATOM 990 C C . CYS A 1 120 ? 1.496 4.285 9.631 1.00 93.62 120 CYS A C 1
ATOM 992 O O . CYS A 1 120 ? 1.025 4.655 10.710 1.00 93.62 120 CYS A O 1
ATOM 994 N N . ILE A 1 121 ? 0.931 3.327 8.893 1.00 92.94 121 ILE A N 1
ATOM 995 C CA . ILE A 1 121 ? -0.320 2.647 9.247 1.00 92.94 121 ILE A CA 1
ATOM 996 C C . ILE A 1 121 ? -0.119 1.744 10.469 1.00 92.94 121 ILE A C 1
ATOM 998 O O . ILE A 1 121 ? -0.954 1.747 11.370 1.00 92.94 121 ILE A O 1
ATOM 1002 N N . GLU A 1 122 ? 1.009 1.043 10.562 1.00 92.75 122 GLU A N 1
ATOM 1003 C CA . GLU A 1 122 ? 1.371 0.211 11.715 1.00 92.75 122 GLU A CA 1
ATOM 1004 C C . GLU A 1 122 ? 1.465 1.026 13.007 1.00 92.75 122 GLU A C 1
ATOM 1006 O O . GLU A 1 122 ? 0.879 0.657 14.025 1.00 92.75 122 GLU A O 1
ATOM 1011 N N . LYS A 1 123 ? 2.102 2.201 12.960 1.00 91.00 123 LYS A N 1
ATOM 1012 C CA . LYS A 1 123 ? 2.132 3.119 14.107 1.00 91.00 123 LYS A CA 1
ATOM 1013 C C . LYS A 1 123 ? 0.732 3.554 14.543 1.00 91.00 123 LYS A C 1
ATOM 1015 O O . LYS A 1 123 ? 0.499 3.748 15.733 1.00 91.00 123 LYS A O 1
ATOM 1020 N N . LYS A 1 124 ? -0.205 3.725 13.604 1.00 85.88 124 LYS A N 1
ATOM 1021 C CA . LYS A 1 124 ? -1.612 4.037 13.914 1.00 85.88 124 LYS A CA 1
ATOM 1022 C C . LYS A 1 124 ? -2.361 2.815 14.463 1.00 85.88 124 LYS A C 1
ATOM 1024 O O . LYS A 1 124 ? -3.236 2.988 15.304 1.00 85.88 124 LYS A O 1
ATOM 1029 N N . TYR A 1 125 ? -1.993 1.602 14.043 1.00 81.75 125 TYR A N 1
ATOM 1030 C CA . TYR A 1 125 ? -2.540 0.342 14.556 1.00 81.75 125 TYR A CA 1
ATOM 1031 C C . TYR A 1 125 ? -2.197 0.100 16.025 1.00 81.75 125 TYR A C 1
ATOM 1033 O O . TYR A 1 125 ? -3.078 -0.277 16.790 1.00 81.75 125 TYR A O 1
ATOM 1041 N N . GLN A 1 126 ? -0.949 0.356 16.423 1.00 76.94 126 GLN A N 1
ATOM 1042 C CA . GLN A 1 126 ? -0.481 0.158 17.802 1.00 76.94 126 GLN A CA 1
ATOM 1043 C C . GLN A 1 126 ? -1.021 1.199 18.797 1.00 76.94 126 GLN A C 1
ATOM 1045 O O . GLN A 1 126 ? -1.031 0.947 19.996 1.00 76.94 126 GLN A O 1
ATOM 1050 N N . LYS A 1 127 ? -1.428 2.382 18.315 1.00 62.31 127 LYS A N 1
ATOM 1051 C CA . LYS A 1 127 ? -1.940 3.481 19.155 1.00 62.31 127 LYS A CA 1
ATOM 1052 C C . LYS A 1 127 ? -3.444 3.413 19.435 1.00 62.31 127 LYS A C 1
ATOM 1054 O O . LYS A 1 127 ? -3.898 4.060 20.374 1.00 62.31 127 LYS A O 1
ATOM 1059 N N . LYS A 1 128 ? -4.208 2.713 18.595 1.00 55.31 128 LYS A N 1
ATOM 1060 C CA . LYS A 1 128 ? -5.625 2.392 18.835 1.00 55.31 128 LYS A CA 1
ATOM 1061 C C . LYS A 1 128 ? -5.720 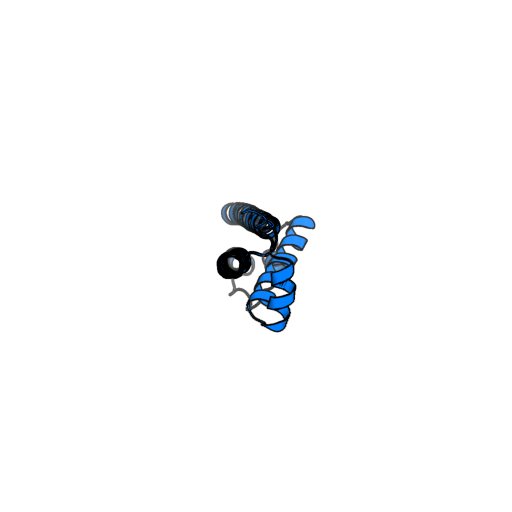1.109 19.643 1.00 55.31 128 LYS A C 1
ATOM 1063 O O . LYS A 1 128 ? -6.820 0.773 20.121 1.00 55.31 128 LYS A O 1
#

Foldseek 3Di:
DDDPDPDDDVVVVVVVVVVLVVVLVPLLVLLLVLLVLLQVLLQVLLCVQVVDHRDPDSQSLVSCVSSVPDDDPVLSVLSNVSSVSNVLSPDPVSVVVVSVVDDPVSRVVNSVSSVVSSVVSVVVVVVD

Radius of gyration: 19.78 Å; chains: 1; bounding box: 60×25×58 Å

Sequence (128 aa):
MSKWTIGNNPLKKILMRLKFYLIISIMIPAFFFGHLALEKIIKGLVIKQINKAAPLIHDLERLALLAKLELSEEQIKHLRTITDFSIAGRYSEIKYNFYKKCTKEYTEKNLKIIKELFLCIEKKYQKK

pLDDT: mean 81.41, std 14.27, range [36.81, 96.38]

Secondary structure (DSSP, 8-state):
-----TT--HHHHHHHHHHHHHHHHHHHHHHHHHHHHHHHHHHHHHHHHHSSPPPS---HHHHHHHTT----HHHHHHHHHHHHHHHHTT-HHHHHHHHHH--HHHHHHHHHHHHHHHHHHHHHHHH-